Protein AF-A0A0F3MCQ6-F1 (afdb_monomer)

Radius of gyration: 11.48 Å; Cα contacts (8 Å, |Δi|>4): 47; chains: 1; bounding box: 26×20×30 Å

Sequence (50 aa):
TLKTQIVVDKKTHQVICTDFSNCKKHDFRLFKESKILINPKVKVITDTGY

Mean predicted aligned error: 7.28 Å

Secondary structure (DSSP, 8-state):
--EEEEEE-TTT--EEEEEEESS---TTHHHHHTT----TTSPP------

Organism: NCBI:txid1359184

Nearest PDB structures (foldseek):
  5om8-assembly1_B  TM=7.465E-01  e=9.867E-01  Homo sapiens
  4aju-assembly1_B  TM=6.687E-01  e=2.420E+00  Homo sapiens
  6ywy-assembly1_M  TM=4.066E-01  e=2.778E+00  Neurospora crassa

Solvent-accessible surface area (backbone atoms only — not comparable to full-atom values): 3577 Å² total; 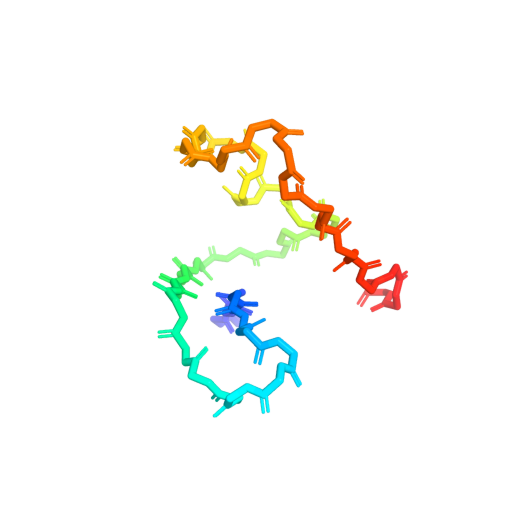per-residue (Å²): 111,82,41,76,49,75,44,60,42,88,86,78,66,44,77,76,48,75,49,78,42,88,49,94,77,66,84,68,46,66,62,68,70,65,62,68,86,67,60,88,90,60,86,83,85,78,81,86,80,126

pLDDT: mean 75.04, std 9.62, range [43.41, 92.19]

Structure (mmCIF, N/CA/C/O backbone):
data_AF-A0A0F3MCQ6-F1
#
_entry.id   AF-A0A0F3MCQ6-F1
#
loop_
_atom_site.group_PDB
_atom_site.id
_atom_site.type_symbol
_atom_site.label_atom_id
_atom_site.label_alt_id
_atom_site.label_comp_id
_atom_site.label_asym_id
_atom_site.label_entity_id
_atom_site.label_seq_id
_atom_site.pdbx_PDB_ins_code
_atom_site.Cartn_x
_atom_site.Cartn_y
_atom_site.Cartn_z
_atom_site.occupancy
_atom_site.B_iso_or_equiv
_atom_site.auth_seq_id
_atom_site.auth_comp_id
_atom_site.auth_asym_id
_atom_site.auth_atom_id
_atom_site.pdbx_PDB_model_num
ATOM 1 N N . THR A 1 1 ? 9.732 -1.492 -20.362 1.00 70.81 1 THR A N 1
ATOM 2 C CA . THR A 1 1 ? 8.625 -2.373 -19.943 1.00 70.81 1 THR A CA 1
ATOM 3 C C . THR A 1 1 ? 7.676 -1.575 -19.084 1.00 70.81 1 THR A C 1
ATOM 5 O O . THR A 1 1 ? 8.155 -0.853 -18.214 1.00 70.81 1 THR A O 1
ATOM 8 N N . LEU A 1 2 ? 6.375 -1.659 -19.360 1.00 77.00 2 LEU A N 1
ATOM 9 C CA . LEU A 1 2 ? 5.334 -1.039 -18.542 1.00 77.00 2 LEU A CA 1
ATOM 10 C C . LEU A 1 2 ? 5.163 -1.873 -17.264 1.00 77.00 2 LEU A C 1
ATOM 12 O O . LEU A 1 2 ? 4.997 -3.088 -17.358 1.00 77.00 2 LEU A O 1
ATOM 16 N N . LYS A 1 3 ? 5.255 -1.248 -16.087 1.00 76.88 3 LYS A N 1
ATOM 17 C CA . LYS A 1 3 ? 5.021 -1.908 -14.796 1.00 76.88 3 LYS A CA 1
ATOM 18 C C . LYS A 1 3 ? 3.712 -1.408 -14.211 1.00 76.88 3 LYS A C 1
ATOM 20 O O . LYS A 1 3 ? 3.496 -0.198 -14.143 1.00 76.88 3 LYS A O 1
ATOM 25 N N . THR A 1 4 ? 2.900 -2.344 -13.745 1.00 81.12 4 THR A N 1
ATOM 26 C CA . THR A 1 4 ? 1.624 -2.070 -13.087 1.00 81.12 4 THR A CA 1
ATOM 27 C C . THR A 1 4 ? 1.717 -2.494 -11.629 1.00 81.12 4 THR A C 1
ATOM 29 O O . THR A 1 4 ? 2.248 -3.563 -11.328 1.00 81.12 4 THR A O 1
ATOM 32 N N . GLN A 1 5 ? 1.211 -1.667 -10.720 1.00 80.88 5 GLN A N 1
ATOM 33 C CA . GLN A 1 5 ? 0.976 -2.030 -9.326 1.00 80.88 5 GLN A CA 1
ATOM 34 C C . GLN A 1 5 ? -0.523 -1.949 -9.046 1.00 80.88 5 GLN A C 1
ATOM 36 O O . GLN A 1 5 ? -1.198 -1.039 -9.524 1.00 80.88 5 GLN A O 1
ATOM 41 N N . ILE A 1 6 ? -1.050 -2.921 -8.304 1.00 85.06 6 ILE A N 1
ATOM 42 C CA . ILE A 1 6 ? -2.486 -3.053 -8.053 1.00 85.06 6 ILE A CA 1
ATOM 43 C C . ILE A 1 6 ? -2.705 -3.251 -6.557 1.00 85.06 6 ILE A C 1
ATOM 45 O O . ILE A 1 6 ? -2.019 -4.057 -5.929 1.00 85.06 6 ILE A O 1
ATOM 49 N N . VAL A 1 7 ? -3.673 -2.532 -5.996 1.00 83.69 7 VAL A N 1
ATOM 50 C CA . VAL A 1 7 ? -4.197 -2.765 -4.650 1.00 83.69 7 VAL A CA 1
ATOM 51 C C . VAL A 1 7 ? -5.535 -3.470 -4.785 1.00 83.69 7 VAL A C 1
ATOM 53 O O . VAL A 1 7 ? -6.440 -2.972 -5.456 1.00 83.69 7 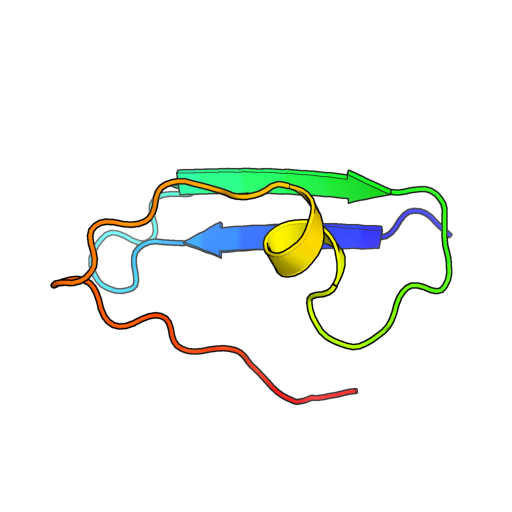VAL A O 1
ATOM 56 N N . VAL A 1 8 ? -5.659 -4.624 -4.138 1.00 86.56 8 VAL A N 1
ATOM 57 C CA . VAL A 1 8 ? -6.857 -5.464 -4.188 1.00 86.56 8 VAL A CA 1
ATOM 58 C C . VAL A 1 8 ? -7.351 -5.706 -2.769 1.00 86.56 8 VAL A C 1
ATOM 60 O O . VAL A 1 8 ? -6.559 -5.982 -1.866 1.00 86.56 8 VAL A O 1
ATOM 63 N N . ASP A 1 9 ? -8.663 -5.619 -2.567 1.00 86.19 9 ASP A N 1
ATOM 64 C CA . ASP A 1 9 ? -9.275 -6.071 -1.327 1.00 86.19 9 ASP A CA 1
ATOM 65 C C . ASP A 1 9 ? -9.186 -7.598 -1.227 1.00 86.19 9 ASP A C 1
ATOM 67 O O . ASP A 1 9 ? -9.708 -8.327 -2.070 1.00 86.19 9 ASP A O 1
ATOM 71 N N . LYS A 1 10 ? -8.555 -8.105 -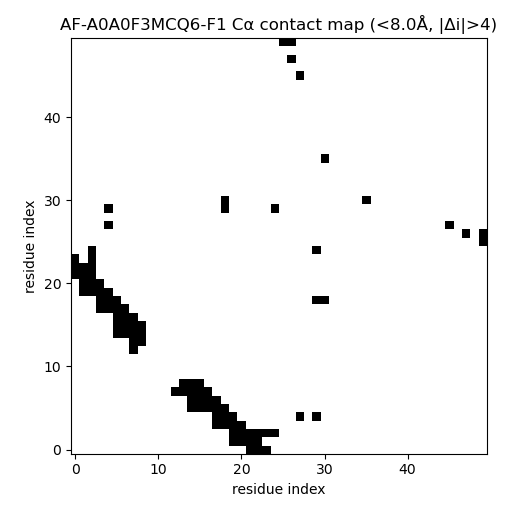0.167 1.00 85.06 10 LYS A N 1
ATOM 72 C CA . LYS A 1 10 ? -8.313 -9.546 -0.012 1.00 85.06 10 LYS A CA 1
ATOM 73 C C . LYS A 1 10 ? -9.602 -10.371 0.081 1.00 85.06 10 LYS A C 1
ATOM 75 O O . LYS A 1 10 ? -9.585 -11.542 -0.275 1.00 85.06 10 LYS A O 1
ATOM 80 N N . LYS A 1 11 ? -10.695 -9.806 0.604 1.00 88.75 11 LYS A N 1
ATOM 81 C CA . LYS A 1 11 ? -11.935 -10.554 0.864 1.00 88.75 11 LYS A CA 1
ATOM 82 C C . LYS A 1 11 ? -12.849 -10.595 -0.356 1.00 88.75 11 LYS A C 1
ATOM 84 O O . LYS A 1 11 ? -13.440 -11.627 -0.645 1.00 88.75 11 LYS A O 1
ATOM 89 N N . THR A 1 12 ? -13.000 -9.461 -1.025 1.00 92.19 12 THR A N 1
ATOM 90 C CA . THR A 1 12 ? -13.925 -9.276 -2.149 1.00 92.19 12 THR A CA 1
ATOM 91 C C . THR A 1 12 ? -13.241 -9.400 -3.506 1.00 92.19 12 THR A C 1
ATOM 93 O O . THR A 1 12 ? -13.927 -9.432 -4.521 1.00 92.19 12 THR A O 1
ATOM 96 N N . HIS A 1 13 ? -11.904 -9.455 -3.532 1.00 88.38 13 HIS A N 1
ATOM 97 C CA . HIS A 1 13 ? -11.074 -9.424 -4.740 1.00 88.38 13 HIS A CA 1
ATOM 98 C C . HIS A 1 13 ? -11.320 -8.201 -5.635 1.00 88.38 13 HIS A C 1
ATOM 100 O O . HIS A 1 13 ? -10.944 -8.190 -6.805 1.00 88.38 13 HIS A O 1
ATOM 106 N N . GLN A 1 14 ? -11.928 -7.147 -5.088 1.00 88.44 14 GLN A N 1
ATOM 107 C CA . GLN A 1 14 ? -12.146 -5.907 -5.815 1.00 88.44 14 GLN A CA 1
ATOM 108 C C . GLN A 1 14 ? -10.842 -5.131 -5.944 1.00 88.44 14 GLN A C 1
ATOM 110 O O . GLN A 1 14 ? -10.099 -4.961 -4.975 1.00 88.44 14 GLN A O 1
ATOM 115 N N . VAL A 1 15 ? -10.587 -4.628 -7.149 1.00 86.38 15 VAL A N 1
ATOM 116 C CA . VAL A 1 15 ? -9.468 -3.727 -7.412 1.00 86.38 15 VAL A CA 1
ATOM 117 C C . VAL A 1 15 ? -9.814 -2.352 -6.849 1.00 86.38 15 VAL A C 1
ATOM 119 O O . VAL A 1 15 ? -10.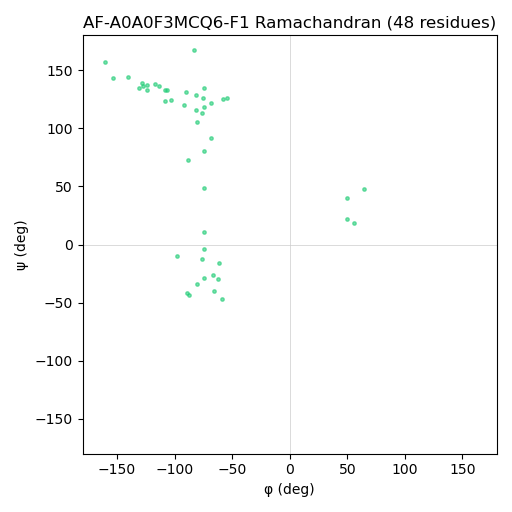782 -1.728 -7.269 1.00 86.38 15 VAL A O 1
ATOM 122 N N . ILE A 1 16 ? -9.020 -1.891 -5.887 1.00 85.25 16 ILE A N 1
ATOM 123 C CA . ILE A 1 16 ? -9.203 -0.597 -5.219 1.00 85.25 16 ILE A CA 1
ATOM 124 C C . ILE A 1 16 ? -8.451 0.497 -5.977 1.00 85.25 16 ILE A C 1
ATOM 126 O O . ILE A 1 16 ? -8.941 1.613 -6.124 1.00 85.25 16 ILE A O 1
ATOM 130 N N . CYS A 1 17 ? -7.236 0.192 -6.434 1.00 82.06 17 CYS A N 1
ATOM 131 C CA . CYS A 1 17 ? -6.368 1.154 -7.098 1.00 82.06 17 CYS A CA 1
ATOM 132 C C . CYS A 1 17 ? -5.401 0.441 -8.044 1.00 82.06 17 CYS A C 1
ATOM 134 O O . CYS A 1 17 ? -4.899 -0.640 -7.733 1.00 82.06 17 CYS A O 1
ATOM 136 N N . THR A 1 18 ? -5.118 1.072 -9.178 1.00 84.44 18 THR A N 1
ATOM 137 C CA . THR A 1 18 ? -4.095 0.652 -10.136 1.00 84.44 18 THR A CA 1
ATOM 138 C C . THR A 1 18 ? -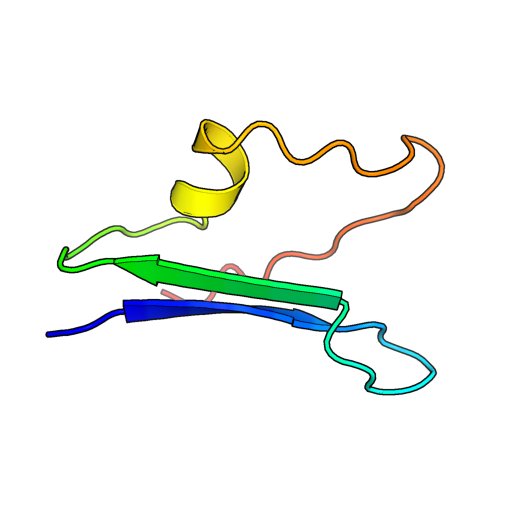3.182 1.829 -10.423 1.00 84.44 18 THR A C 1
ATOM 140 O O . THR A 1 18 ? -3.676 2.927 -10.673 1.00 84.44 18 THR A O 1
ATOM 143 N N . ASP A 1 19 ? -1.879 1.590 -10.455 1.00 79.88 19 ASP A N 1
ATOM 144 C CA . ASP A 1 19 ? -0.895 2.576 -10.887 1.00 79.88 19 ASP A CA 1
ATOM 145 C C . ASP A 1 19 ? 0.021 1.969 -11.955 1.00 79.88 19 ASP A C 1
ATOM 147 O O . ASP A 1 19 ? 0.425 0.805 -11.864 1.00 79.88 19 ASP A O 1
ATOM 151 N N . PHE A 1 20 ? 0.335 2.754 -12.982 1.00 81.44 20 PHE A N 1
ATOM 152 C CA . PHE A 1 20 ? 1.096 2.340 -14.155 1.00 81.44 20 PHE A CA 1
ATOM 153 C C . PHE A 1 20 ? 2.311 3.244 -14.315 1.00 81.44 20 PHE A C 1
ATOM 155 O O . PHE A 1 20 ? 2.208 4.467 -14.288 1.00 81.44 20 PHE A O 1
ATOM 162 N N . SER A 1 21 ? 3.481 2.652 -14.548 1.00 76.44 21 SER A N 1
ATOM 163 C CA . SER A 1 21 ? 4.690 3.433 -14.794 1.00 76.44 21 SER A CA 1
ATOM 164 C C . SER A 1 21 ? 5.573 2.832 -15.875 1.00 76.44 21 SER A C 1
ATOM 166 O O . SER A 1 21 ? 5.754 1.616 -15.971 1.00 76.44 21 SER A O 1
ATOM 168 N N . ASN A 1 22 ? 6.191 3.715 -16.654 1.00 72.50 22 ASN A N 1
ATOM 169 C CA . ASN A 1 22 ? 7.254 3.367 -17.586 1.00 72.50 22 ASN A CA 1
ATOM 170 C C . ASN A 1 22 ? 8.606 3.421 -16.868 1.00 72.50 22 ASN A C 1
ATOM 172 O O . ASN A 1 22 ? 9.373 4.356 -17.072 1.00 72.50 22 ASN A O 1
ATOM 176 N N . CYS A 1 23 ? 8.904 2.456 -15.992 1.00 64.44 23 CYS A N 1
ATOM 177 C CA . CYS A 1 23 ? 10.209 2.384 -15.322 1.00 64.44 23 CYS A CA 1
ATOM 178 C C . CYS A 1 23 ? 10.533 1.001 -14.734 1.00 64.44 23 CYS A C 1
ATOM 180 O O . CYS A 1 23 ? 9.647 0.248 -14.336 1.00 64.44 23 CYS A O 1
ATOM 182 N N . LYS A 1 24 ? 11.835 0.726 -14.552 1.00 66.62 24 LYS A N 1
ATOM 183 C CA . LYS A 1 24 ? 12.376 -0.362 -13.708 1.00 66.62 24 LYS A CA 1
ATOM 184 C C . LYS A 1 24 ? 12.257 -0.017 -12.207 1.00 66.62 24 LYS A C 1
ATOM 186 O O . LYS A 1 24 ? 13.236 -0.071 -11.471 1.00 66.62 24 LYS A O 1
ATOM 191 N N . LYS A 1 25 ? 11.083 0.434 -11.747 1.00 63.22 25 LYS A N 1
ATOM 192 C CA . LYS A 1 25 ? 10.858 0.746 -10.323 1.00 63.22 25 LYS A CA 1
ATOM 193 C C . LYS A 1 25 ? 10.673 -0.561 -9.536 1.00 63.22 25 LYS A C 1
ATOM 195 O O . LYS A 1 25 ? 9.682 -1.266 -9.736 1.00 63.22 25 LYS A O 1
ATOM 200 N N . HIS A 1 26 ? 11.615 -0.883 -8.652 1.00 64.06 26 HIS A N 1
ATOM 201 C CA . HIS A 1 26 ? 11.475 -1.931 -7.629 1.00 64.06 26 HIS A CA 1
ATOM 202 C C . HIS A 1 26 ? 10.734 -1.391 -6.381 1.00 64.06 26 HIS A C 1
ATOM 204 O O . HIS A 1 26 ? 10.498 -0.185 -6.265 1.00 64.06 26 HIS A O 1
ATOM 210 N N . ASP A 1 27 ? 10.313 -2.286 -5.483 1.00 60.47 27 ASP A N 1
ATOM 211 C CA . ASP A 1 27 ? 9.913 -1.989 -4.092 1.00 60.47 27 ASP A CA 1
ATOM 212 C C . ASP A 1 27 ? 8.678 -1.100 -3.844 1.00 60.47 27 ASP A C 1
ATOM 214 O O . ASP A 1 27 ? 8.733 -0.178 -3.023 1.00 60.47 27 ASP A O 1
ATOM 218 N N . PHE A 1 28 ? 7.542 -1.354 -4.514 1.00 65.06 28 PHE A N 1
ATOM 219 C CA . PHE A 1 28 ? 6.253 -0.655 -4.265 1.00 65.06 28 PHE A CA 1
ATOM 220 C C . PHE A 1 28 ? 6.345 0.879 -4.233 1.00 65.06 28 PHE A C 1
ATOM 222 O O . PHE A 1 28 ? 5.515 1.572 -3.641 1.00 65.06 28 PHE A O 1
ATOM 229 N N . ARG A 1 29 ? 7.396 1.429 -4.850 1.00 68.31 29 ARG A N 1
ATOM 230 C CA . ARG A 1 29 ? 7.785 2.826 -4.657 1.00 68.31 29 ARG A CA 1
ATOM 231 C C . ARG A 1 29 ? 6.745 3.792 -5.215 1.00 68.31 29 ARG A C 1
ATOM 233 O O . ARG A 1 29 ? 6.595 4.880 -4.684 1.00 68.31 29 ARG A O 1
ATOM 240 N N . LEU A 1 30 ? 5.981 3.350 -6.215 1.00 67.06 30 LEU A N 1
ATOM 241 C CA . LEU A 1 30 ? 4.852 4.086 -6.785 1.00 67.06 30 LEU A CA 1
ATOM 242 C C . LEU A 1 30 ? 3.788 4.409 -5.733 1.00 67.06 30 LEU A C 1
ATOM 244 O O . LEU A 1 30 ? 3.391 5.562 -5.600 1.00 67.06 30 LEU A O 1
ATOM 248 N N . PHE A 1 31 ? 3.401 3.436 -4.908 1.00 69.25 31 PHE A N 1
ATOM 249 C CA . PHE A 1 31 ? 2.430 3.675 -3.840 1.00 69.25 31 PHE A CA 1
ATOM 250 C C . PHE A 1 31 ? 2.998 4.455 -2.650 1.00 69.25 31 PHE A C 1
ATOM 252 O O . PHE A 1 31 ? 2.274 5.225 -2.022 1.00 69.25 31 PHE A O 1
ATOM 259 N N . LYS A 1 32 ? 4.304 4.339 -2.375 1.00 69.94 32 LYS A N 1
ATOM 260 C CA . LYS A 1 32 ? 4.981 5.214 -1.400 1.00 69.94 32 LYS A CA 1
ATOM 261 C C . LYS A 1 32 ? 5.018 6.677 -1.862 1.00 69.94 32 LYS A C 1
ATOM 263 O O . LYS A 1 32 ? 4.840 7.578 -1.050 1.00 69.94 32 LYS A O 1
ATOM 268 N N . GLU A 1 33 ? 5.256 6.914 -3.150 1.00 69.94 33 GLU A N 1
ATOM 269 C CA . GLU A 1 33 ? 5.392 8.255 -3.731 1.00 69.94 33 GLU A CA 1
ATOM 270 C C . GLU A 1 33 ? 4.039 8.929 -3.998 1.00 69.94 33 GLU A C 1
ATOM 272 O O . GLU A 1 33 ? 3.924 10.140 -3.817 1.00 69.94 33 GLU A O 1
ATOM 277 N N . SER A 1 34 ? 3.004 8.166 -4.367 1.00 69.38 34 SER A N 1
ATOM 278 C CA . SER A 1 34 ? 1.667 8.698 -4.682 1.00 69.38 34 SER A CA 1
ATOM 279 C C . SER A 1 34 ? 0.852 9.136 -3.460 1.00 69.38 34 SER A C 1
ATOM 281 O O . SER A 1 34 ? -0.224 9.704 -3.631 1.00 69.38 34 SER A O 1
ATOM 283 N N . LYS A 1 35 ? 1.364 8.938 -2.232 1.00 68.31 35 LYS A N 1
ATOM 284 C CA . LYS A 1 35 ? 0.728 9.365 -0.968 1.00 68.31 35 LYS A CA 1
ATOM 285 C C . LYS A 1 35 ? -0.744 8.945 -0.865 1.00 68.31 35 LYS A C 1
ATOM 287 O O . LYS A 1 35 ? -1.579 9.718 -0.391 1.00 68.31 35 LYS A O 1
ATOM 292 N N . ILE A 1 36 ? -1.072 7.732 -1.314 1.00 71.94 36 ILE A N 1
ATOM 293 C CA . ILE A 1 36 ? -2.449 7.236 -1.247 1.00 71.94 36 ILE A CA 1
ATOM 294 C C . ILE A 1 36 ? -2.906 7.254 0.210 1.00 71.94 36 ILE A C 1
ATOM 296 O O . ILE A 1 36 ? -2.262 6.676 1.088 1.00 71.94 36 ILE A O 1
ATOM 300 N N . LEU A 1 37 ? -4.027 7.928 0.458 1.00 70.12 37 LEU A N 1
ATOM 301 C CA . LEU A 1 37 ? -4.647 8.014 1.774 1.00 70.12 37 LEU A CA 1
ATOM 302 C C . LEU A 1 37 ? -5.325 6.682 2.098 1.00 70.12 37 LEU A C 1
ATOM 304 O O . LEU A 1 37 ? -6.529 6.506 1.930 1.00 70.12 37 LEU A O 1
ATOM 308 N N . ILE A 1 38 ? -4.530 5.718 2.550 1.00 74.12 38 ILE A N 1
ATOM 309 C CA . ILE A 1 38 ? -5.042 4.483 3.130 1.00 74.12 38 ILE A CA 1
ATOM 310 C C . ILE A 1 38 ? -5.397 4.788 4.582 1.00 74.12 38 ILE A C 1
ATOM 312 O O . ILE A 1 38 ? -4.589 5.342 5.328 1.00 74.12 38 ILE A O 1
ATOM 316 N N . ASN A 1 39 ? -6.621 4.444 4.987 1.00 78.50 39 ASN A N 1
ATOM 317 C CA . ASN A 1 39 ? -7.044 4.599 6.374 1.00 78.50 39 ASN A CA 1
ATOM 318 C C . ASN A 1 39 ? -6.039 3.861 7.285 1.00 78.50 39 ASN A C 1
ATOM 320 O O . ASN A 1 39 ? -5.826 2.669 7.074 1.00 78.50 39 ASN A O 1
ATOM 324 N N . PRO A 1 40 ? -5.444 4.510 8.303 1.00 73.38 40 PRO A N 1
ATOM 325 C CA . PRO A 1 40 ? -4.406 3.905 9.144 1.00 73.38 40 PRO A CA 1
ATOM 326 C C . PRO A 1 40 ? -4.870 2.658 9.915 1.00 73.38 40 PRO A C 1
ATOM 328 O O . PRO A 1 40 ? -4.042 1.886 10.388 1.00 73.38 40 PRO A O 1
ATOM 331 N N . LYS A 1 41 ? -6.186 2.423 10.024 1.00 80.31 41 LYS A N 1
ATOM 332 C CA . LYS A 1 41 ?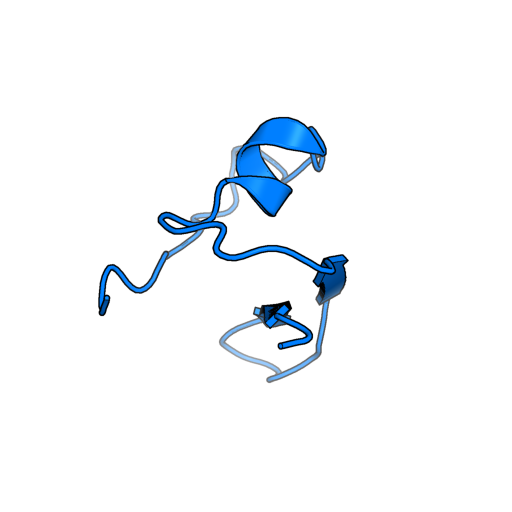 -6.753 1.181 10.579 1.00 80.31 41 LYS A CA 1
ATOM 333 C C . LYS A 1 41 ? -6.692 -0.006 9.609 1.00 80.31 41 LYS A C 1
ATOM 335 O O . LYS A 1 41 ? -6.951 -1.136 10.014 1.00 80.31 41 LYS A O 1
ATOM 340 N N . VAL A 1 42 ? -6.390 0.232 8.335 1.00 79.06 42 VAL A N 1
ATOM 341 C CA . VAL A 1 42 ? -6.307 -0.790 7.290 1.00 79.06 42 VAL A CA 1
ATOM 342 C C . VAL A 1 42 ? -4.873 -1.297 7.209 1.00 79.06 42 VAL A C 1
ATOM 344 O O . VAL A 1 42 ? -3.938 -0.547 6.936 1.00 79.06 42 VAL A O 1
ATOM 347 N N . LYS A 1 43 ? -4.697 -2.601 7.428 1.00 80.12 43 LYS A N 1
ATOM 348 C CA . LYS A 1 43 ? -3.400 -3.259 7.279 1.00 80.12 43 LYS A CA 1
ATOM 349 C C . LYS A 1 43 ? -3.149 -3.570 5.806 1.00 80.12 43 LYS A C 1
ATOM 351 O O . LYS A 1 43 ? -3.846 -4.394 5.220 1.00 80.12 43 LYS A O 1
ATOM 356 N N . VAL A 1 44 ? -2.122 -2.950 5.237 1.00 76.44 44 VAL A N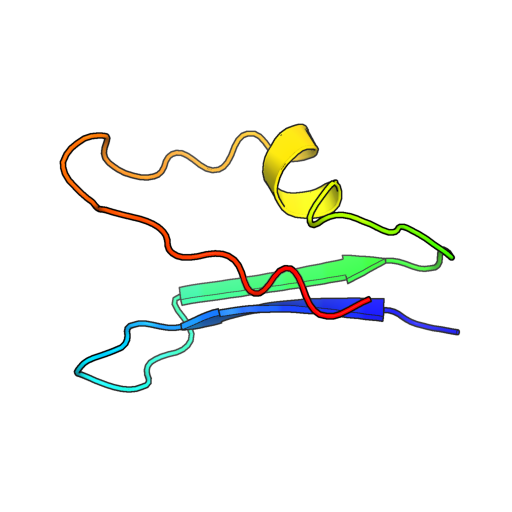 1
ATOM 357 C CA . VAL A 1 44 ? -1.642 -3.255 3.885 1.00 76.44 44 VAL A CA 1
ATOM 358 C C . VAL A 1 44 ? -0.580 -4.343 3.978 1.00 76.44 44 VAL A C 1
ATOM 360 O O . VAL A 1 44 ? 0.332 -4.256 4.798 1.00 76.44 44 VAL A O 1
ATOM 363 N N . ILE A 1 45 ? -0.704 -5.376 3.150 1.00 79.38 45 ILE A N 1
ATOM 364 C CA . ILE A 1 45 ? 0.305 -6.426 3.006 1.00 79.38 45 ILE A CA 1
ATOM 365 C C . ILE A 1 45 ? 0.952 -6.223 1.641 1.00 79.38 45 ILE A C 1
ATOM 367 O O . ILE A 1 45 ? 0.255 -6.178 0.631 1.00 79.38 45 ILE A O 1
ATOM 371 N N . THR A 1 46 ? 2.272 -6.067 1.620 1.00 72.94 46 THR A N 1
ATOM 372 C CA . THR A 1 46 ? 3.058 -5.909 0.393 1.00 72.94 46 THR A CA 1
ATOM 373 C C . THR A 1 46 ? 3.827 -7.191 0.119 1.00 72.94 46 THR A C 1
ATOM 375 O O . THR A 1 46 ? 4.470 -7.717 1.027 1.00 72.94 46 THR A O 1
ATOM 378 N N . ASP A 1 47 ? 3.785 -7.675 -1.116 1.00 67.50 47 ASP A N 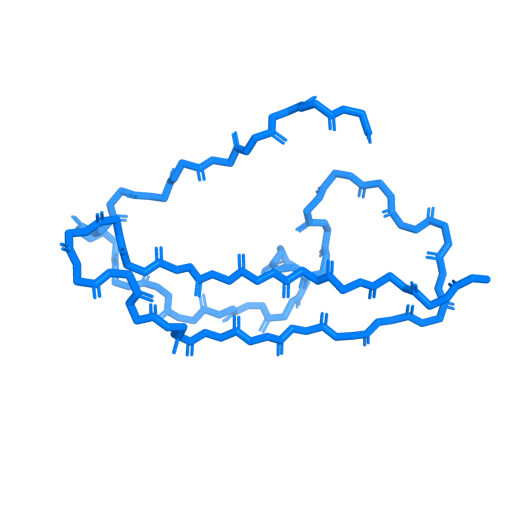1
ATOM 379 C CA . ASP A 1 47 ? 4.542 -8.855 -1.533 1.00 67.50 47 ASP A CA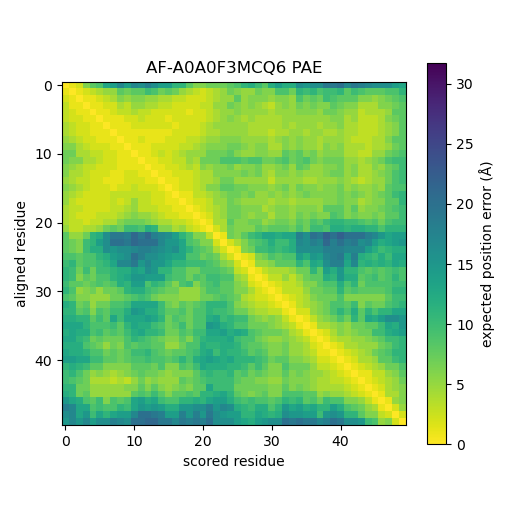 1
ATOM 380 C C . ASP A 1 47 ? 6.004 -8.493 -1.840 1.00 67.50 47 ASP A C 1
ATOM 382 O O . ASP A 1 47 ? 6.307 -7.880 -2.853 1.00 67.50 47 ASP A O 1
ATOM 386 N N . THR A 1 48 ? 6.953 -8.843 -0.979 1.00 58.22 48 THR A N 1
ATOM 387 C CA . THR A 1 48 ? 8.372 -8.507 -1.203 1.00 58.22 48 THR A CA 1
ATOM 388 C C . THR A 1 48 ? 9.053 -9.358 -2.286 1.00 58.22 48 THR A C 1
ATOM 390 O O . THR A 1 48 ? 10.278 -9.322 -2.398 1.00 58.22 48 THR A O 1
ATOM 393 N N . GLY A 1 49 ? 8.308 -10.143 -3.068 1.00 60.88 49 GLY A N 1
ATOM 394 C CA . GLY A 1 49 ? 8.836 -10.903 -4.198 1.00 60.88 49 GLY A CA 1
ATOM 395 C C . GLY A 1 49 ? 9.286 -10.017 -5.371 1.00 60.88 49 GLY A C 1
ATOM 396 O O . GLY A 1 49 ? 8.474 -9.714 -6.234 1.00 60.88 49 GLY A O 1
ATOM 397 N N . TYR A 1 50 ? 10.574 -9.635 -5.360 1.00 43.41 50 TYR A N 1
ATOM 398 C CA . TYR A 1 50 ? 11.464 -9.150 -6.449 1.00 43.41 50 TYR A CA 1
ATOM 399 C C . TYR A 1 50 ? 10.934 -8.159 -7.519 1.00 43.41 50 TYR A C 1
ATOM 401 O O . TYR A 1 50 ? 10.153 -8.542 -8.416 1.00 43.41 50 TYR A O 1
#

InterPro domains:
  IPR002559 Transposase IS4-like domain [PF01609] (1-50)

Foldseek 3Di:
DKDKDWDADPPPRDTPDMDIDDDPDADCVVCVVVVPPDPPVDDDDDDNPD